Protein AF-A0A0W0YK83-F1 (afdb_monomer_lite)

Foldseek 3Di:
DDDALVVLLVQLVVLCVQLVVQCVVDPDPVSNVVSCVSNVVSVVSNVVSVVRVVVD

Sequence (56 aa):
MCFSASASFTAAGVIAAVGICSLLKARTYPLFLFALTPLFFAVQQALEGIVWITLM

pLDDT: mean 86.64, std 8.92, range [48.94, 94.56]

Structure (mmCIF, N/CA/C/O backbone):
data_AF-A0A0W0YK83-F1
#
_entry.id   AF-A0A0W0YK83-F1
#
loop_
_atom_site.group_PDB
_atom_site.id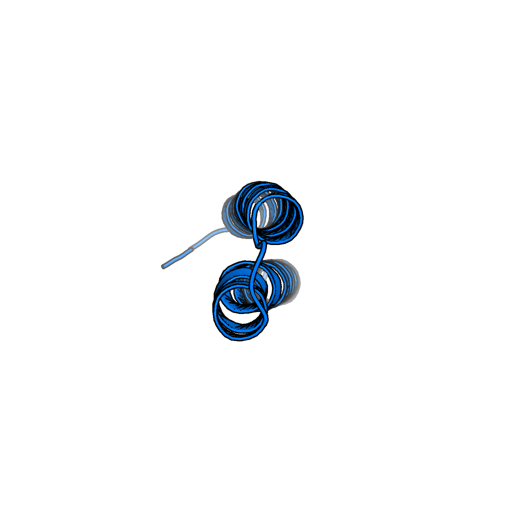
_atom_site.type_symbol
_atom_site.label_atom_id
_atom_site.label_alt_id
_atom_site.label_comp_id
_atom_site.label_asym_id
_atom_site.label_entity_id
_atom_site.label_seq_id
_atom_site.pdbx_PDB_ins_code
_atom_site.Cartn_x
_atom_site.Cartn_y
_atom_site.Cartn_z
_atom_site.occupancy
_atom_site.B_iso_or_equiv
_atom_site.auth_seq_id
_atom_site.auth_comp_id
_atom_site.auth_asym_id
_atom_site.auth_atom_id
_atom_site.pdbx_PDB_model_num
ATOM 1 N N . MET A 1 1 ? -6.069 8.755 -12.763 1.00 48.94 1 MET A N 1
ATOM 2 C CA . MET A 1 1 ? -5.408 9.443 -13.894 1.00 48.94 1 MET A CA 1
ATOM 3 C C . MET A 1 1 ? -3.913 9.483 -13.595 1.00 48.94 1 MET A C 1
ATOM 5 O O . MET A 1 1 ? -3.505 10.254 -12.738 1.00 48.94 1 MET A O 1
ATOM 9 N N . CYS A 1 2 ? -3.115 8.583 -14.176 1.00 64.06 2 CYS A N 1
ATOM 10 C CA . CYS A 1 2 ? -1.658 8.514 -13.986 1.00 64.06 2 CYS A CA 1
ATOM 11 C C . CYS A 1 2 ? -0.998 8.080 -15.302 1.00 64.06 2 CYS A C 1
ATOM 13 O O . CYS A 1 2 ? -1.487 7.164 -15.952 1.00 64.06 2 CYS A O 1
ATOM 15 N N . PHE A 1 3 ? 0.079 8.775 -15.678 1.00 60.91 3 PHE A N 1
ATOM 16 C CA . PHE A 1 3 ? 0.811 8.622 -16.946 1.00 60.91 3 PHE A CA 1
ATOM 17 C C . PHE A 1 3 ? 2.240 8.063 -16.758 1.00 60.91 3 PHE A C 1
ATOM 19 O O . PHE A 1 3 ? 3.000 7.989 -17.714 1.00 60.91 3 PHE A O 1
ATOM 26 N N . SER A 1 4 ? 2.659 7.742 -15.525 1.00 78.00 4 SER A N 1
ATOM 27 C CA . SER A 1 4 ? 4.041 7.340 -15.221 1.00 78.00 4 SER A CA 1
ATOM 28 C C . SER A 1 4 ? 4.105 6.362 -14.047 1.00 78.00 4 SER A C 1
ATOM 30 O O . SER A 1 4 ? 3.450 6.581 -13.022 1.00 78.00 4 SER A O 1
ATOM 32 N N . ALA A 1 5 ? 4.939 5.323 -14.175 1.00 81.69 5 ALA A N 1
ATOM 33 C CA . ALA A 1 5 ? 5.152 4.301 -13.150 1.00 81.69 5 ALA A CA 1
ATOM 34 C C . ALA A 1 5 ? 5.503 4.913 -11.781 1.00 81.69 5 ALA A C 1
ATOM 36 O O . ALA A 1 5 ? 4.886 4.572 -10.771 1.00 81.69 5 ALA A O 1
ATOM 37 N N . SER A 1 6 ? 6.415 5.890 -11.746 1.00 84.88 6 SER A N 1
ATOM 38 C CA . SER A 1 6 ? 6.864 6.562 -10.518 1.00 84.88 6 SER A CA 1
ATOM 39 C C . SER A 1 6 ? 5.728 7.278 -9.784 1.00 84.88 6 SER A C 1
ATOM 41 O O . SER A 1 6 ? 5.629 7.209 -8.557 1.00 84.88 6 SER A O 1
ATOM 43 N N . ALA A 1 7 ? 4.838 7.936 -10.534 1.00 86.94 7 ALA A N 1
ATOM 44 C CA . ALA A 1 7 ? 3.659 8.586 -9.969 1.00 86.94 7 ALA A CA 1
ATOM 45 C C . ALA A 1 7 ? 2.681 7.550 -9.396 1.00 86.94 7 ALA A C 1
ATOM 47 O O . ALA A 1 7 ? 2.133 7.760 -8.313 1.00 86.94 7 ALA A O 1
ATOM 48 N N . SER A 1 8 ? 2.511 6.410 -10.077 1.00 85.19 8 SER A N 1
ATOM 49 C CA . SER A 1 8 ? 1.634 5.332 -9.614 1.00 85.19 8 SER A CA 1
ATOM 50 C C . SER A 1 8 ? 2.135 4.707 -8.308 1.00 85.19 8 SER A C 1
ATOM 52 O O . SER A 1 8 ? 1.384 4.643 -7.338 1.00 85.19 8 SER A O 1
ATOM 54 N N . PHE A 1 9 ? 3.419 4.351 -8.210 1.00 87.88 9 PHE A N 1
ATOM 55 C CA . PHE A 1 9 ? 3.987 3.802 -6.969 1.00 87.88 9 PHE A CA 1
ATOM 56 C C . PHE A 1 9 ? 3.977 4.808 -5.809 1.00 87.88 9 PHE A C 1
ATOM 58 O O . PHE A 1 9 ? 3.683 4.434 -4.673 1.00 87.88 9 PHE A O 1
ATOM 65 N N . THR A 1 10 ? 4.229 6.091 -6.085 1.00 92.12 10 THR A N 1
ATOM 66 C CA . THR A 1 10 ? 4.154 7.147 -5.060 1.00 92.12 10 THR A CA 1
ATOM 67 C C . THR A 1 10 ? 2.732 7.286 -4.523 1.00 92.12 10 THR A C 1
ATOM 69 O O . THR A 1 10 ? 2.521 7.289 -3.309 1.00 92.12 10 THR A O 1
ATOM 72 N N . ALA A 1 11 ? 1.742 7.345 -5.417 1.00 90.56 11 ALA A N 1
ATOM 73 C CA . ALA A 1 11 ? 0.339 7.396 -5.029 1.00 90.56 11 ALA A CA 1
ATOM 74 C C . ALA A 1 11 ? -0.071 6.140 -4.244 1.00 90.56 11 ALA A C 1
ATOM 76 O O . ALA A 1 11 ? -0.708 6.269 -3.201 1.00 90.56 11 ALA A O 1
ATOM 77 N N . ALA A 1 12 ? 0.353 4.947 -4.674 1.00 91.50 12 ALA A N 1
ATOM 78 C CA . ALA A 1 12 ? 0.103 3.701 -3.951 1.00 91.50 12 ALA A CA 1
ATOM 79 C C . ALA A 1 12 ? 0.632 3.760 -2.508 1.00 91.50 12 ALA A C 1
ATOM 81 O O . ALA A 1 12 ? -0.100 3.434 -1.575 1.00 91.50 12 ALA A O 1
ATOM 82 N N . GLY A 1 13 ? 1.861 4.246 -2.305 1.00 93.31 13 GLY A N 1
ATOM 83 C CA . GLY A 1 13 ? 2.453 4.399 -0.973 1.00 93.31 13 GLY A CA 1
ATOM 84 C C . GLY A 1 13 ? 1.685 5.374 -0.075 1.00 93.31 13 GLY A C 1
ATOM 85 O O . GLY A 1 13 ? 1.374 5.047 1.072 1.00 93.31 13 GLY A O 1
ATOM 86 N N . VAL A 1 14 ? 1.320 6.548 -0.601 1.00 94.25 14 VAL A N 1
ATOM 87 C CA . VAL A 1 14 ? 0.548 7.554 0.152 1.00 94.25 14 VAL A CA 1
ATOM 88 C C . VAL A 1 14 ? -0.832 7.015 0.528 1.00 94.25 14 VAL A C 1
ATOM 90 O O . VAL A 1 14 ? -1.243 7.114 1.684 1.00 94.25 14 VAL A O 1
ATOM 93 N N . ILE A 1 15 ? -1.541 6.411 -0.427 1.00 93.62 15 ILE A N 1
ATOM 94 C CA . ILE A 1 15 ? -2.891 5.886 -0.207 1.00 93.62 15 ILE A CA 1
ATOM 95 C C . ILE A 1 15 ? -2.852 4.708 0.777 1.00 93.62 15 ILE A C 1
ATOM 97 O O . ILE A 1 15 ? -3.713 4.628 1.654 1.00 93.62 15 ILE A O 1
ATOM 101 N N . ALA A 1 16 ? -1.836 3.840 0.704 1.00 93.50 16 ALA A N 1
ATOM 102 C CA . ALA A 1 16 ? -1.649 2.755 1.664 1.00 93.50 16 ALA A CA 1
ATOM 103 C C . ALA A 1 16 ? -1.441 3.288 3.088 1.00 93.50 16 ALA A C 1
ATOM 105 O O . ALA A 1 16 ? -2.105 2.827 4.016 1.00 93.50 16 ALA A O 1
ATOM 106 N N . ALA A 1 17 ? -0.576 4.293 3.267 1.00 94.56 17 ALA A N 1
ATOM 107 C CA . ALA A 1 17 ? -0.331 4.904 4.573 1.00 94.56 17 ALA A CA 1
ATOM 108 C C . ALA A 1 17 ? -1.603 5.540 5.155 1.00 94.56 17 ALA A C 1
ATOM 110 O O . ALA A 1 17 ? -1.934 5.321 6.322 1.00 94.56 17 ALA A O 1
ATOM 111 N N . VAL A 1 18 ? -2.358 6.274 4.332 1.00 93.56 18 VAL A N 1
ATOM 112 C CA . VAL A 1 18 ? -3.647 6.853 4.737 1.00 93.56 18 VAL A CA 1
ATOM 113 C C . VAL A 1 18 ? -4.654 5.755 5.090 1.00 93.56 18 VAL A C 1
ATOM 115 O O . VAL A 1 18 ? -5.298 5.851 6.132 1.00 93.56 18 VAL A O 1
ATOM 118 N N . GLY A 1 19 ? -4.749 4.689 4.292 1.00 92.12 19 GLY A N 1
ATOM 119 C CA . GLY A 1 19 ? -5.634 3.553 4.559 1.00 92.12 19 GLY A CA 1
ATOM 120 C C . GLY A 1 19 ? -5.312 2.836 5.871 1.00 92.12 19 GLY A C 1
ATOM 121 O O . GLY A 1 19 ? -6.220 2.555 6.652 1.00 92.12 19 GLY A O 1
ATOM 122 N N . ILE A 1 20 ? -4.028 2.625 6.176 1.00 92.81 20 ILE A N 1
ATOM 123 C CA . ILE A 1 20 ? -3.584 2.062 7.461 1.00 92.81 20 ILE A CA 1
ATOM 124 C C . ILE A 1 20 ? -3.980 2.991 8.617 1.00 92.81 20 ILE A C 1
ATOM 126 O O . ILE A 1 20 ? -4.575 2.535 9.593 1.00 92.81 20 ILE A O 1
ATOM 130 N N . CYS A 1 21 ? -3.731 4.297 8.503 1.00 93.00 21 CYS A N 1
ATOM 131 C CA . CYS A 1 21 ? -4.153 5.274 9.511 1.00 93.00 21 CYS A CA 1
ATOM 132 C C . CYS A 1 21 ? -5.678 5.278 9.718 1.00 93.00 21 CYS A C 1
ATOM 134 O O . CYS A 1 21 ? -6.151 5.364 10.855 1.00 93.00 21 CYS A O 1
ATOM 136 N N . SER A 1 22 ? -6.456 5.153 8.641 1.00 90.12 22 SER A N 1
ATOM 137 C CA . SER A 1 22 ? -7.915 5.037 8.699 1.00 90.12 22 SER A CA 1
ATOM 138 C C . SER A 1 22 ? -8.365 3.750 9.391 1.00 90.12 22 SER A C 1
ATOM 140 O O . SER A 1 22 ? -9.292 3.805 10.199 1.00 90.12 22 SER A O 1
ATOM 142 N N . LEU A 1 23 ? -7.695 2.619 9.145 1.00 89.00 23 LEU A N 1
ATOM 143 C CA . LEU A 1 23 ? -7.980 1.343 9.812 1.00 89.00 23 LEU A CA 1
ATOM 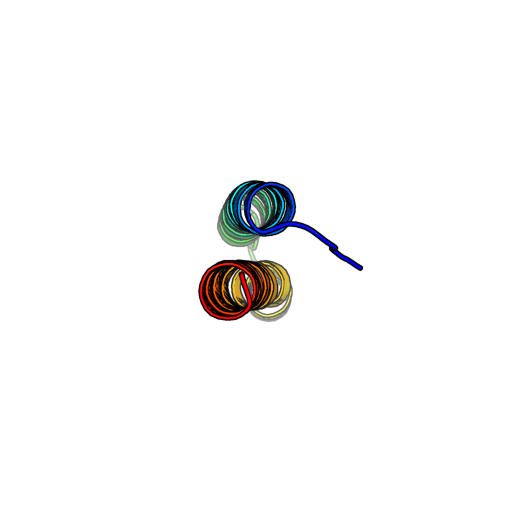144 C C . LEU A 1 23 ? -7.689 1.409 11.311 1.00 89.00 23 LEU A C 1
ATOM 146 O O . LEU A 1 23 ? -8.519 0.985 12.110 1.00 89.00 23 LEU A O 1
ATOM 150 N N . LEU A 1 24 ? -6.563 2.010 11.702 1.00 90.38 24 LEU A N 1
ATOM 151 C CA . LEU A 1 24 ? -6.209 2.209 13.112 1.00 90.38 24 LEU A CA 1
ATOM 152 C C . LEU A 1 24 ? -7.225 3.092 13.853 1.00 90.38 24 LEU A C 1
ATOM 154 O O . LEU A 1 24 ? -7.414 2.954 15.061 1.00 90.38 24 LEU A O 1
ATOM 158 N N . LYS A 1 25 ? -7.887 4.006 13.135 1.00 88.69 25 LYS A N 1
ATOM 159 C CA . LYS A 1 25 ? -8.889 4.923 13.693 1.00 88.69 25 LYS A CA 1
ATOM 160 C C . LYS A 1 25 ? -10.320 4.377 13.618 1.00 88.69 25 LYS A C 1
ATOM 162 O O . LYS A 1 25 ? -11.211 4.921 14.276 1.00 88.69 25 LYS A O 1
ATOM 167 N N . ALA A 1 26 ? -10.557 3.309 12.859 1.00 89.69 26 ALA A N 1
ATOM 168 C CA . ALA A 1 26 ? -11.866 2.687 12.729 1.00 89.69 26 ALA A CA 1
ATOM 169 C C . ALA A 1 26 ? -12.250 1.952 14.025 1.00 89.69 26 ALA A C 1
ATOM 171 O O . ALA A 1 26 ? -11.730 0.889 14.347 1.00 89.69 26 ALA A O 1
ATOM 172 N N . ARG A 1 27 ? -13.187 2.530 14.784 1.00 83.94 27 ARG A N 1
ATOM 173 C CA . ARG A 1 27 ? -13.696 1.967 16.051 1.00 83.94 27 ARG A CA 1
ATOM 174 C C . ARG A 1 27 ? -14.926 1.070 15.884 1.00 83.94 27 ARG A C 1
ATOM 176 O O . ARG A 1 27 ? -15.291 0.373 16.824 1.00 83.94 27 ARG A O 1
ATOM 183 N N . THR A 1 28 ? -15.561 1.088 14.715 1.00 86.56 28 THR A N 1
ATOM 184 C CA . THR A 1 28 ? -16.843 0.415 14.465 1.00 86.56 28 THR A CA 1
ATOM 185 C C . THR A 1 28 ? -16.754 -0.424 13.195 1.00 86.56 28 THR A C 1
ATOM 187 O O . THR A 1 28 ? -16.164 0.012 12.208 1.00 86.56 28 THR A O 1
ATOM 190 N N . TYR A 1 29 ? -17.395 -1.596 13.194 1.00 82.00 29 TYR A N 1
ATOM 191 C CA . TYR A 1 29 ? -17.428 -2.537 12.065 1.00 82.00 29 TYR A CA 1
ATOM 192 C C . TYR A 1 29 ? -17.747 -1.905 10.688 1.00 82.00 29 TYR A C 1
ATOM 194 O O . TYR A 1 29 ? -17.019 -2.178 9.734 1.00 82.00 29 TYR A O 1
ATOM 202 N N . PRO A 1 30 ? -18.755 -1.016 10.539 1.00 85.50 30 PRO A N 1
ATOM 203 C CA . PRO A 1 30 ? -19.010 -0.369 9.251 1.00 85.50 30 PRO A CA 1
ATOM 204 C C . PRO A 1 30 ? -17.878 0.579 8.836 1.00 85.50 30 PRO A C 1
ATOM 206 O O . PRO A 1 30 ? -17.526 0.638 7.663 1.00 85.50 30 PRO A O 1
ATOM 209 N N . LEU A 1 31 ? -17.258 1.286 9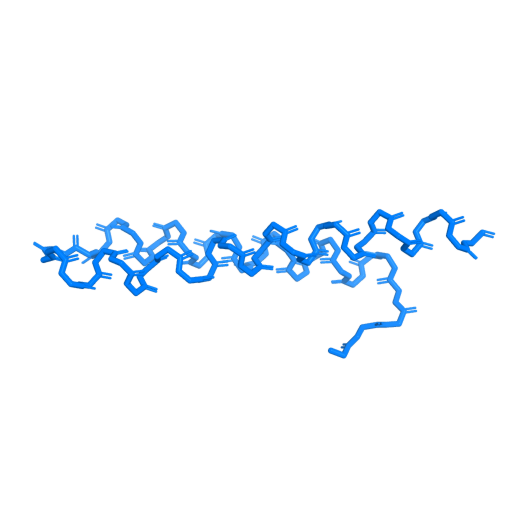.787 1.00 84.56 31 LEU A N 1
ATOM 210 C CA . LEU A 1 31 ? -16.140 2.191 9.509 1.00 84.56 31 LEU A CA 1
ATOM 211 C C . LEU A 1 31 ? -14.887 1.427 9.061 1.00 84.56 31 LEU A C 1
ATOM 213 O O . LEU A 1 31 ? -14.114 1.933 8.254 1.00 84.56 31 LEU A O 1
ATOM 217 N N . PHE A 1 32 ? -14.708 0.207 9.567 1.00 87.69 32 PHE A N 1
ATOM 218 C CA . PHE A 1 32 ? -13.618 -0.677 9.170 1.00 87.69 32 PHE A CA 1
ATOM 219 C C . PHE A 1 32 ? -13.730 -1.081 7.694 1.00 87.69 32 PHE A C 1
ATOM 221 O O . PHE A 1 32 ? -12.749 -0.992 6.961 1.00 87.69 32 PHE A O 1
ATOM 228 N N . LEU A 1 33 ? -14.937 -1.427 7.227 1.00 86.88 33 LEU A N 1
ATOM 229 C CA . LEU A 1 33 ? -15.197 -1.705 5.808 1.00 86.88 33 LEU A CA 1
ATOM 230 C C . LEU A 1 33 ? -14.879 -0.494 4.918 1.00 86.88 33 LEU A C 1
ATOM 232 O O . LEU A 1 33 ? -14.249 -0.652 3.876 1.00 86.88 33 LEU A O 1
ATOM 236 N N . PHE A 1 34 ? -15.233 0.720 5.349 1.00 87.56 34 PHE A N 1
ATOM 237 C CA . PHE A 1 34 ? -14.873 1.942 4.617 1.00 87.56 34 PHE A CA 1
ATOM 238 C C . PHE A 1 34 ? -13.367 2.229 4.626 1.00 87.56 34 PHE A C 1
ATOM 240 O O . PHE A 1 34 ? -12.830 2.717 3.633 1.00 87.56 34 PHE A O 1
ATOM 247 N N . ALA A 1 35 ? -12.674 1.911 5.719 1.00 88.06 35 ALA A N 1
ATOM 248 C CA . ALA A 1 35 ? -11.229 2.075 5.827 1.00 88.06 35 ALA A CA 1
ATOM 249 C C . ALA A 1 35 ? -10.436 1.070 4.968 1.00 88.06 35 ALA A C 1
ATOM 251 O O . ALA A 1 35 ? -9.276 1.328 4.654 1.00 88.06 35 ALA A O 1
ATOM 252 N N . LEU A 1 36 ? -11.053 -0.034 4.528 1.00 89.31 36 LEU A N 1
ATOM 253 C CA . LEU A 1 36 ? -10.441 -0.966 3.574 1.00 89.31 36 LEU A CA 1
ATOM 254 C C . LEU A 1 36 ? -10.414 -0.425 2.139 1.00 89.31 36 LEU A C 1
ATOM 256 O O . LEU A 1 36 ? -9.486 -0.742 1.399 1.00 89.31 36 LEU A O 1
ATOM 260 N N . THR A 1 37 ? -11.378 0.410 1.741 1.00 92.31 37 THR A N 1
ATOM 261 C CA . THR A 1 37 ? -11.441 1.012 0.396 1.00 92.31 37 THR A CA 1
ATOM 262 C C . THR A 1 37 ? -10.121 1.656 -0.055 1.00 92.31 37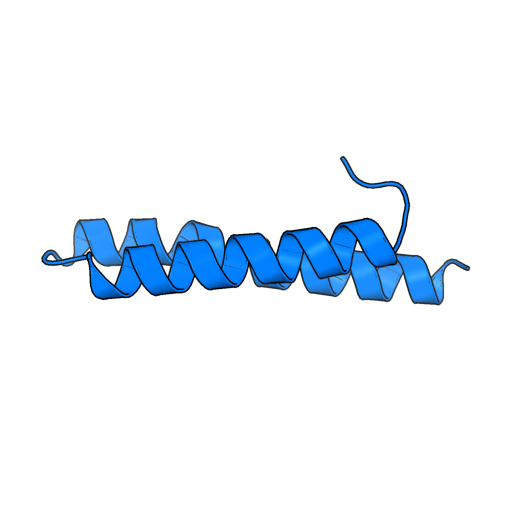 THR A C 1
ATOM 264 O O . THR A 1 37 ? -9.635 1.291 -1.127 1.00 92.31 37 THR A O 1
ATOM 267 N N . PRO A 1 38 ? -9.488 2.565 0.718 1.00 89.06 38 PRO A N 1
ATOM 268 C CA . PRO A 1 38 ? -8.197 3.129 0.328 1.00 89.06 38 PRO A CA 1
ATOM 269 C C . PRO A 1 38 ? -7.100 2.063 0.222 1.00 89.06 38 PRO A C 1
ATOM 271 O O . PRO A 1 38 ? -6.268 2.156 -0.672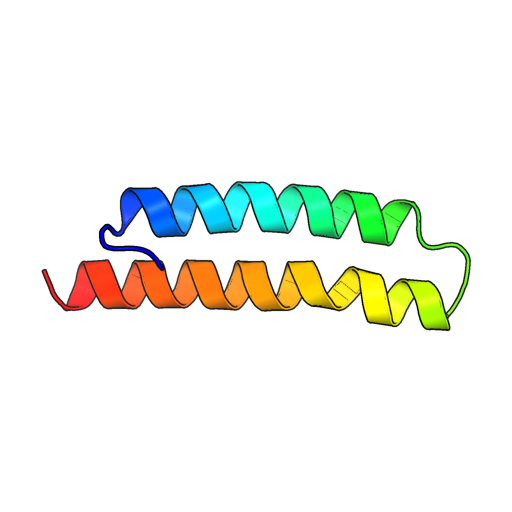 1.00 89.06 38 PRO A O 1
ATOM 274 N N . LEU A 1 39 ? -7.112 1.009 1.047 1.00 90.62 39 LEU A N 1
ATOM 275 C CA . LEU A 1 39 ? -6.137 -0.079 0.912 1.00 90.62 39 LEU A CA 1
ATOM 276 C C . LEU A 1 39 ? -6.287 -0.831 -0.415 1.00 90.62 39 LEU A C 1
ATOM 278 O O . LEU A 1 39 ? -5.293 -1.060 -1.102 1.00 90.62 39 LEU A O 1
ATOM 282 N N . PHE A 1 40 ? -7.517 -1.173 -0.804 1.00 93.31 40 PHE A N 1
ATOM 283 C CA . PHE A 1 40 ? -7.777 -1.796 -2.106 1.00 93.31 40 PHE A CA 1
ATOM 284 C C . PHE A 1 40 ? -7.331 -0.895 -3.260 1.00 93.31 40 PHE A C 1
ATOM 286 O O . PHE A 1 40 ? -6.729 -1.369 -4.223 1.00 93.31 40 PHE A O 1
ATOM 293 N N . PHE A 1 41 ? -7.563 0.411 -3.139 1.00 92.50 41 PHE A N 1
ATOM 294 C CA . PHE A 1 41 ? -7.149 1.378 -4.150 1.00 92.50 41 PHE A CA 1
ATOM 295 C C . PHE A 1 41 ? -5.623 1.531 -4.225 1.00 92.50 41 PHE A C 1
ATOM 297 O O . PHE A 1 41 ? -5.068 1.652 -5.313 1.00 92.50 41 PHE A O 1
ATOM 304 N N . ALA A 1 42 ? -4.917 1.453 -3.094 1.00 92.31 42 ALA A N 1
ATOM 305 C CA . ALA A 1 42 ? -3.456 1.443 -3.067 1.00 92.31 42 ALA A CA 1
ATOM 306 C C . ALA A 1 42 ? -2.873 0.214 -3.783 1.00 92.31 42 ALA A C 1
ATOM 308 O O . ALA A 1 42 ? -1.915 0.347 -4.545 1.00 92.31 42 ALA A O 1
ATOM 309 N N . VAL A 1 43 ? -3.477 -0.965 -3.588 1.00 93.00 43 VAL A N 1
ATOM 310 C CA . VAL A 1 43 ? -3.098 -2.188 -4.316 1.00 93.00 43 VAL A CA 1
ATOM 311 C C . VAL A 1 43 ? -3.333 -2.009 -5.812 1.00 93.00 43 VAL A C 1
ATOM 313 O O . VAL A 1 43 ? -2.434 -2.277 -6.605 1.00 93.00 43 VAL A O 1
ATOM 316 N N . GLN A 1 44 ? -4.500 -1.496 -6.207 1.00 93.25 44 GLN A N 1
ATOM 317 C CA . GLN A 1 44 ? -4.790 -1.210 -7.611 1.00 93.25 44 GLN A CA 1
ATOM 318 C C . GLN A 1 44 ? -3.761 -0.237 -8.212 1.00 93.25 44 GLN A C 1
ATOM 320 O O . GLN A 1 44 ? -3.242 -0.488 -9.294 1.00 93.25 44 GLN A O 1
ATOM 325 N N . GLN A 1 45 ? -3.388 0.819 -7.487 1.00 91.75 45 GLN A N 1
ATOM 326 C CA . GLN A 1 45 ? -2.419 1.815 -7.946 1.00 91.75 45 GLN A CA 1
ATOM 327 C C . GLN A 1 45 ? -0.994 1.244 -8.092 1.00 91.75 45 GLN A C 1
ATOM 329 O O . GLN A 1 45 ? -0.242 1.663 -8.979 1.00 91.75 45 GLN A O 1
ATOM 334 N N . ALA A 1 46 ? -0.624 0.268 -7.259 1.00 89.94 46 ALA A N 1
ATOM 335 C CA . ALA A 1 46 ? 0.625 -0.475 -7.404 1.00 89.94 46 ALA A CA 1
ATOM 336 C C . ALA A 1 46 ? 0.607 -1.374 -8.651 1.00 89.94 46 ALA A C 1
ATOM 338 O O . ALA A 1 46 ? 1.580 -1.388 -9.404 1.00 89.94 46 ALA A O 1
ATOM 339 N N . LEU A 1 47 ? -0.508 -2.068 -8.906 1.00 91.38 47 LEU A N 1
ATOM 340 C CA . LEU A 1 47 ? -0.690 -2.896 -10.105 1.00 91.38 47 LEU A CA 1
ATOM 341 C C . LEU A 1 47 ? -0.638 -2.053 -11.386 1.00 91.38 47 LEU A C 1
ATOM 343 O O . LEU A 1 47 ? 0.062 -2.421 -12.325 1.00 91.38 47 LEU A O 1
ATOM 347 N N . GLU A 1 48 ? -1.276 -0.883 -11.397 1.00 88.75 48 GLU A N 1
ATOM 348 C CA . GLU A 1 48 ? -1.171 0.083 -12.501 1.00 88.75 48 GLU A CA 1
ATOM 349 C C . GLU A 1 48 ? 0.284 0.532 -12.723 1.00 88.75 48 GLU A C 1
ATOM 351 O O . GLU A 1 48 ? 0.732 0.673 -13.860 1.00 88.75 48 GLU A O 1
ATOM 356 N N . GLY A 1 49 ? 1.064 0.699 -11.648 1.00 87.62 49 GLY A N 1
ATOM 357 C CA . GLY A 1 49 ? 2.497 0.993 -11.736 1.00 87.62 49 GLY A CA 1
ATOM 358 C C . GLY A 1 49 ? 3.294 -0.120 -12.420 1.00 87.62 49 GLY A C 1
ATOM 359 O O . GLY A 1 49 ? 4.151 0.168 -13.253 1.00 87.62 49 GLY A O 1
ATOM 360 N N . ILE A 1 50 ? 2.979 -1.384 -12.119 1.00 87.06 50 ILE A N 1
ATOM 361 C CA . ILE A 1 50 ? 3.592 -2.559 -12.761 1.00 87.06 50 ILE A CA 1
ATOM 362 C C . ILE A 1 50 ? 3.221 -2.625 -14.248 1.00 87.06 50 ILE A C 1
ATOM 364 O O . ILE A 1 50 ? 4.082 -2.898 -15.087 1.00 87.06 50 ILE A O 1
ATOM 368 N N . VAL A 1 51 ? 1.961 -2.337 -14.584 1.00 88.19 51 VAL A N 1
ATOM 369 C CA . VAL A 1 51 ? 1.492 -2.267 -15.975 1.00 88.19 51 VAL A CA 1
ATOM 370 C C . VAL A 1 51 ? 2.261 -1.194 -16.748 1.00 88.19 51 VAL A C 1
ATOM 372 O O . VAL A 1 51 ? 2.742 -1.469 -17.844 1.00 88.19 51 VAL A O 1
ATOM 375 N N . TRP A 1 52 ? 2.474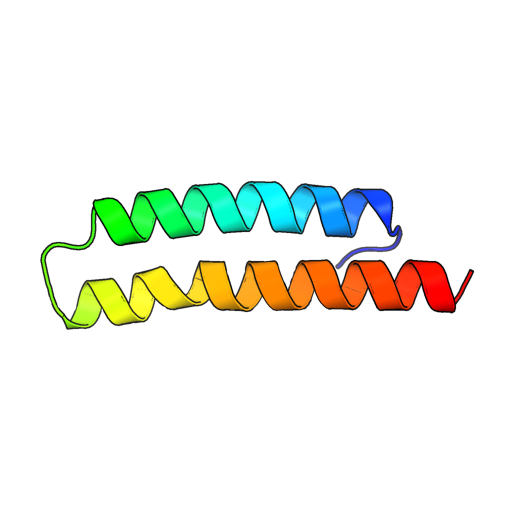 -0.014 -16.158 1.00 86.56 52 TRP A N 1
ATOM 376 C CA . TRP A 1 52 ? 3.276 1.054 -16.767 1.00 86.56 52 TRP A CA 1
ATOM 377 C C . TRP A 1 52 ? 4.746 0.681 -16.983 1.00 86.56 52 TRP A C 1
ATOM 379 O O . TRP A 1 52 ? 5.315 1.088 -17.989 1.00 86.56 52 TRP A O 1
ATOM 389 N N . ILE A 1 53 ? 5.359 -0.083 -16.071 1.00 83.88 53 ILE A N 1
ATOM 390 C CA . ILE A 1 53 ? 6.722 -0.609 -16.266 1.00 83.88 53 ILE A CA 1
ATOM 391 C C . ILE A 1 53 ? 6.759 -1.639 -17.399 1.00 83.88 53 ILE A C 1
ATOM 393 O O . ILE A 1 53 ? 7.736 -1.701 -18.127 1.00 83.88 53 ILE A O 1
ATOM 397 N N . THR A 1 54 ? 5.705 -2.444 -17.544 1.00 80.38 54 THR A N 1
ATOM 398 C CA . THR A 1 54 ? 5.627 -3.500 -18.567 1.00 80.38 54 THR A CA 1
ATOM 399 C C . THR A 1 54 ? 5.328 -2.946 -19.964 1.00 80.38 54 THR A C 1
ATOM 401 O O . THR A 1 54 ? 5.704 -3.555 -20.960 1.00 80.38 54 THR A O 1
ATOM 404 N N . LEU A 1 55 ? 4.620 -1.816 -20.043 1.00 76.56 55 LEU A N 1
ATOM 405 C CA . LEU A 1 55 ? 4.289 -1.121 -21.292 1.00 76.56 55 LEU A CA 1
ATOM 406 C C . LEU A 1 55 ? 5.388 -0.152 -21.773 1.00 76.56 55 LEU A C 1
ATOM 408 O O . LEU A 1 55 ? 5.248 0.387 -22.871 1.00 76.56 55 LEU A O 1
ATOM 412 N N . MET A 1 56 ? 6.428 0.095 -20.964 1.00 59.88 56 MET A N 1
ATOM 413 C CA . MET A 1 56 ? 7.633 0.859 -21.333 1.00 59.88 56 MET A CA 1
ATOM 414 C C . MET A 1 56 ? 8.703 -0.053 -21.929 1.00 59.88 56 MET A C 1
ATOM 416 O O . MET A 1 56 ? 9.373 0.413 -22.877 1.00 59.88 56 MET A O 1
#

InterPro domains:
  IPR046737 Protein of unknown function DUF6629 [PF20334] (1-53)

Organism: NCBI:txid28087

Radius of gyration: 12.87 Å; chains: 1; bounding box: 27×13×37 Å

Secondary structure (DSSP, 8-state):
---SHHHHHHHHHHHHHHHHHHHHH--SHHHHHHHHHHHHHHHHHHHHHHHHHH--